Protein AF-A0A418NQ03-F1 (afdb_monomer_lite)

Organism: NCBI:txid2307003

pLDDT: mean 88.84, std 10.16, range [51.22, 96.38]

Structure (mmCIF, N/CA/C/O backbone):
data_AF-A0A418NQ03-F1
#
_entry.id   AF-A0A418NQ03-F1
#
loop_
_atom_site.group_PDB
_atom_site.id
_atom_site.type_symbol
_atom_site.label_atom_id
_atom_site.label_alt_id
_atom_site.label_comp_id
_atom_site.label_asym_id
_atom_site.label_entity_id
_atom_site.label_seq_id
_atom_site.pdbx_PDB_ins_code
_atom_site.Cartn_x
_atom_site.Cartn_y
_atom_site.Cartn_z
_atom_site.occupancy
_atom_site.B_iso_or_equiv
_atom_site.auth_seq_id
_atom_site.auth_comp_id
_atom_site.auth_asym_id
_atom_site.auth_atom_id
_atom_site.pdbx_PDB_model_num
ATOM 1 N N . MET A 1 1 ? -0.764 2.613 -4.598 1.00 82.19 1 MET A N 1
ATOM 2 C CA . MET A 1 1 ? 0.528 2.545 -3.881 1.00 82.19 1 MET A CA 1
ATOM 3 C C . MET A 1 1 ? 0.347 2.671 -2.378 1.00 82.19 1 MET A C 1
ATOM 5 O O . MET A 1 1 ? 0.764 1.759 -1.682 1.00 82.19 1 MET A O 1
ATOM 9 N N . LEU A 1 2 ? -0.316 3.724 -1.883 1.00 92.00 2 LEU A N 1
ATOM 10 C CA . LEU A 1 2 ? -0.564 3.897 -0.444 1.00 92.00 2 LEU A CA 1
ATOM 11 C C . LEU A 1 2 ? -1.343 2.725 0.179 1.00 92.00 2 LEU A C 1
ATOM 13 O O . LEU A 1 2 ? -0.934 2.197 1.204 1.00 92.00 2 LEU A O 1
ATOM 17 N N . ASP A 1 3 ? -2.378 2.237 -0.511 1.00 93.44 3 ASP A N 1
ATOM 18 C CA . ASP A 1 3 ? -3.148 1.052 -0.105 1.00 93.44 3 ASP A CA 1
ATOM 19 C C . ASP A 1 3 ? -2.258 -0.198 0.090 1.00 93.44 3 ASP A C 1
ATOM 21 O O . ASP A 1 3 ? -2.442 -0.957 1.040 1.00 93.44 3 ASP A O 1
ATOM 25 N N . LEU A 1 4 ? -1.252 -0.392 -0.777 1.00 93.50 4 LEU A N 1
ATOM 26 C CA . LEU A 1 4 ? -0.290 -1.492 -0.650 1.00 93.50 4 LEU A CA 1
ATOM 27 C C . LEU A 1 4 ? 0.651 -1.270 0.536 1.00 93.50 4 LEU A C 1
ATOM 29 O O . LEU A 1 4 ? 0.894 -2.205 1.289 1.00 93.50 4 LEU A O 1
ATOM 33 N N . ALA A 1 5 ? 1.162 -0.050 0.716 1.00 94.38 5 ALA A N 1
ATOM 34 C CA . ALA A 1 5 ? 2.032 0.279 1.840 1.00 94.38 5 ALA A CA 1
ATOM 35 C C . ALA A 1 5 ? 1.336 0.017 3.186 1.00 94.38 5 ALA A C 1
ATOM 37 O O . ALA A 1 5 ? 1.888 -0.665 4.045 1.00 94.38 5 ALA A O 1
ATOM 38 N N . ILE A 1 6 ? 0.089 0.471 3.331 1.00 94.12 6 ILE A N 1
ATOM 39 C CA . ILE A 1 6 ? -0.724 0.228 4.529 1.00 94.12 6 ILE A CA 1
ATOM 40 C C . ILE A 1 6 ? -0.972 -1.270 4.722 1.00 94.12 6 ILE A C 1
ATOM 42 O O . ILE A 1 6 ? -0.779 -1.782 5.821 1.00 94.12 6 ILE A O 1
ATOM 46 N N . SER A 1 7 ? -1.321 -1.996 3.656 1.00 94.31 7 SER A N 1
ATOM 47 C CA . SER A 1 7 ? -1.510 -3.451 3.731 1.00 94.31 7 SER A CA 1
ATOM 48 C C . SER A 1 7 ? -0.226 -4.160 4.190 1.00 94.31 7 SER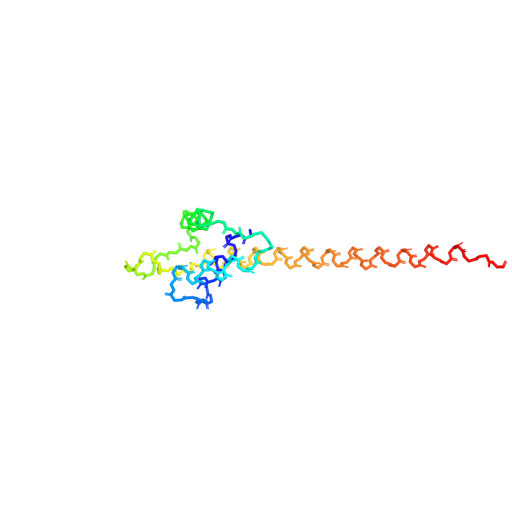 A C 1
ATOM 50 O O . SER A 1 7 ? -0.256 -4.982 5.097 1.00 94.31 7 SER A O 1
ATOM 52 N N . VAL A 1 8 ? 0.938 -3.808 3.641 1.00 92.38 8 VAL A N 1
ATOM 53 C CA . VAL A 1 8 ? 2.225 -4.387 4.066 1.00 92.38 8 VAL A CA 1
ATOM 54 C C . VAL A 1 8 ? 2.537 -4.053 5.527 1.00 92.38 8 VAL A C 1
ATOM 56 O O . VAL A 1 8 ? 3.017 -4.925 6.254 1.00 92.38 8 VAL A O 1
ATOM 59 N N . ALA A 1 9 ? 2.260 -2.824 5.966 1.00 93.19 9 ALA A N 1
ATOM 60 C CA . ALA A 1 9 ? 2.497 -2.401 7.341 1.00 93.19 9 ALA A CA 1
ATOM 61 C C . ALA A 1 9 ? 1.644 -3.188 8.347 1.00 93.19 9 ALA A C 1
ATOM 63 O O . ALA A 1 9 ? 2.184 -3.673 9.344 1.00 93.19 9 ALA A O 1
ATOM 64 N N . ILE A 1 10 ? 0.359 -3.385 8.037 1.00 92.12 10 ILE A N 1
ATOM 65 C CA . ILE A 1 10 ? -0.573 -4.183 8.842 1.00 92.12 10 ILE A CA 1
ATOM 66 C C . ILE A 1 10 ? -0.158 -5.659 8.831 1.00 92.12 10 ILE A C 1
ATOM 68 O O . ILE A 1 10 ? 0.072 -6.249 9.881 1.00 92.12 10 ILE A O 1
ATOM 72 N N . GLY A 1 11 ? 0.019 -6.259 7.650 1.00 90.38 11 GLY A N 1
ATOM 73 C CA . GLY A 1 11 ? 0.286 -7.696 7.522 1.00 90.38 11 GLY A CA 1
ATOM 74 C C . GLY A 1 11 ? 1.597 -8.140 8.173 1.00 90.38 11 GLY A C 1
ATOM 75 O O . GLY A 1 11 ? 1.705 -9.266 8.654 1.00 90.38 11 GLY A O 1
ATOM 76 N N . ARG A 1 12 ? 2.596 -7.252 8.233 1.00 89.69 12 ARG A N 1
ATOM 77 C CA . ARG A 1 12 ? 3.893 -7.529 8.870 1.00 89.69 12 ARG A CA 1
ATOM 78 C C . ARG A 1 12 ? 4.006 -6.987 10.295 1.00 89.69 12 ARG A C 1
ATOM 80 O O . ARG A 1 12 ? 5.089 -7.094 10.859 1.00 89.69 12 ARG A O 1
ATOM 87 N N . HIS A 1 13 ? 2.928 -6.430 10.856 1.00 87.19 13 HIS A N 1
ATOM 88 C CA . HIS A 1 13 ? 2.894 -5.865 12.209 1.00 87.19 13 HIS A CA 1
ATOM 89 C C . HIS A 1 13 ? 4.057 -4.888 12.452 1.00 87.19 13 HIS A C 1
ATOM 91 O O . HIS A 1 13 ? 4.810 -5.003 13.417 1.00 87.19 13 HIS A O 1
ATOM 97 N N . LEU A 1 14 ? 4.262 -3.952 11.518 1.00 85.62 14 LEU A N 1
ATOM 98 C CA . LEU A 1 14 ? 5.458 -3.101 11.510 1.00 85.62 14 LEU A CA 1
ATOM 99 C C . LEU A 1 14 ? 5.449 -1.993 12.567 1.00 85.62 14 LEU A C 1
ATOM 101 O O . LEU A 1 14 ? 6.465 -1.323 12.711 1.00 85.62 14 LEU A O 1
ATOM 105 N N . ALA A 1 15 ? 4.337 -1.764 13.257 1.00 86.12 15 ALA A N 1
ATOM 106 C CA . ALA A 1 15 ? 4.187 -0.692 14.231 1.00 86.12 15 ALA A CA 1
ATOM 107 C C . ALA A 1 15 ? 3.208 -1.100 15.336 1.00 86.12 15 ALA A C 1
ATOM 109 O O . ALA A 1 15 ? 2.286 -1.877 15.087 1.00 86.12 15 ALA A O 1
ATOM 110 N N . ALA A 1 16 ? 3.402 -0.553 16.535 1.00 84.94 16 ALA A N 1
ATOM 111 C CA . ALA A 1 16 ? 2.538 -0.780 17.693 1.00 84.94 16 ALA A CA 1
ATOM 112 C C . ALA A 1 16 ? 1.463 0.310 17.869 1.00 84.94 16 ALA A C 1
ATOM 114 O O . ALA A 1 16 ? 0.567 0.162 18.699 1.00 84.94 16 ALA A O 1
ATOM 115 N N . SER A 1 17 ? 1.549 1.413 17.118 1.00 88.25 17 SER A N 1
ATOM 116 C CA . SER A 1 17 ? 0.603 2.531 17.180 1.00 88.25 17 SER A CA 1
ATOM 117 C C . SER A 1 17 ? 0.338 3.159 15.811 1.00 88.25 17 SER A C 1
ATOM 119 O O . SER A 1 17 ? 1.090 2.950 14.854 1.00 88.25 17 SER A O 1
ATOM 121 N N . GLU A 1 18 ? -0.730 3.961 15.734 1.00 89.88 18 GLU A N 1
ATOM 122 C CA . GLU A 1 18 ? -1.094 4.699 14.519 1.00 89.88 18 GLU A CA 1
ATOM 123 C C . GLU A 1 18 ? 0.011 5.653 14.084 1.00 89.88 18 GLU A C 1
ATOM 125 O O . GLU A 1 18 ? 0.443 5.618 12.932 1.00 89.88 18 GLU A O 1
ATOM 130 N N . ASP A 1 19 ? 0.498 6.465 15.019 1.00 91.19 19 ASP A N 1
ATOM 131 C CA . ASP A 1 19 ? 1.513 7.475 14.741 1.00 91.19 19 ASP A CA 1
ATOM 132 C C . ASP A 1 19 ? 2.821 6.833 14.269 1.00 91.19 19 ASP A C 1
ATOM 134 O O . ASP A 1 19 ? 3.444 7.310 13.318 1.00 91.19 19 ASP A O 1
ATOM 138 N N . GLU A 1 20 ? 3.209 5.705 14.873 1.00 91.75 20 GLU A N 1
ATOM 139 C CA . GLU A 1 20 ? 4.384 4.954 14.439 1.00 91.75 20 GLU A CA 1
ATOM 140 C C . GLU A 1 20 ? 4.190 4.389 13.025 1.00 91.75 20 GLU A C 1
ATOM 142 O O . GLU A 1 20 ? 5.086 4.506 12.184 1.00 91.75 20 GLU A O 1
ATOM 147 N N . MET A 1 21 ? 3.022 3.808 12.725 1.00 92.00 21 MET A N 1
ATOM 148 C CA . MET A 1 21 ? 2.745 3.291 11.383 1.00 92.00 21 MET A CA 1
ATOM 149 C C . MET A 1 21 ? 2.764 4.413 10.344 1.00 92.00 21 MET A C 1
ATOM 151 O O . MET A 1 21 ? 3.344 4.249 9.272 1.00 92.00 21 MET A O 1
ATOM 155 N N . PHE A 1 22 ? 2.145 5.553 10.649 1.00 93.31 22 PHE A N 1
ATOM 156 C CA . PHE A 1 22 ? 2.056 6.686 9.733 1.00 93.31 22 PHE A CA 1
ATOM 157 C C . PHE A 1 22 ? 3.430 7.279 9.448 1.00 93.31 22 PHE A C 1
ATOM 159 O O . PHE A 1 22 ? 3.750 7.481 8.278 1.00 93.31 22 PHE A O 1
ATOM 166 N N . SER A 1 23 ? 4.261 7.461 10.478 1.00 92.94 23 SER A N 1
ATOM 167 C CA . SER A 1 23 ? 5.647 7.908 10.311 1.00 92.94 23 SER A CA 1
ATOM 168 C C . SER A 1 23 ? 6.430 6.958 9.402 1.00 92.94 23 SER A C 1
ATOM 170 O O . SER A 1 23 ? 7.037 7.395 8.429 1.00 92.94 23 SER A O 1
ATOM 172 N N . ARG A 1 24 ? 6.362 5.644 9.655 1.00 92.50 24 ARG A N 1
ATOM 173 C CA . ARG A 1 24 ? 7.073 4.646 8.838 1.00 92.50 24 ARG A CA 1
ATOM 174 C C . ARG A 1 24 ? 6.602 4.639 7.387 1.00 92.50 24 ARG A C 1
ATOM 176 O O . ARG A 1 24 ? 7.422 4.523 6.484 1.00 92.50 24 ARG A O 1
ATOM 183 N N . ILE A 1 25 ? 5.292 4.733 7.156 1.00 93.50 25 ILE A N 1
ATOM 184 C CA . ILE A 1 25 ? 4.736 4.748 5.800 1.00 93.50 25 ILE A CA 1
ATOM 185 C C . ILE A 1 25 ? 5.151 6.023 5.069 1.00 93.50 25 ILE A C 1
ATOM 187 O O . ILE A 1 25 ? 5.490 5.939 3.894 1.00 93.50 25 ILE A O 1
ATOM 191 N N . GLN A 1 26 ? 5.153 7.183 5.731 1.00 93.31 26 GLN A N 1
ATOM 192 C CA . GLN A 1 26 ? 5.594 8.446 5.132 1.00 93.31 26 GLN A CA 1
ATOM 193 C C . GLN A 1 26 ? 7.033 8.366 4.617 1.00 93.31 26 GLN A C 1
ATOM 195 O O . GLN A 1 26 ? 7.288 8.802 3.494 1.00 93.31 26 GLN A O 1
ATOM 200 N N . ASP A 1 27 ? 7.923 7.718 5.370 1.00 92.56 27 ASP A N 1
ATOM 201 C CA . ASP A 1 27 ? 9.331 7.532 5.000 1.00 92.56 27 ASP A CA 1
ATOM 202 C C . ASP A 1 27 ? 9.539 6.637 3.763 1.00 92.56 27 ASP A C 1
ATOM 204 O O . ASP A 1 27 ? 10.617 6.626 3.170 1.00 92.56 27 ASP A O 1
ATOM 208 N N . TRP A 1 28 ? 8.527 5.873 3.335 1.00 92.00 28 TRP A N 1
ATOM 209 C CA . TRP A 1 28 ? 8.629 5.019 2.144 1.00 92.00 28 TRP A CA 1
ATOM 210 C C . TRP A 1 28 ? 8.408 5.771 0.830 1.00 92.00 28 TRP A C 1
ATOM 212 O O . TRP A 1 28 ? 8.691 5.225 -0.241 1.00 92.00 28 TRP A O 1
ATOM 222 N N . PHE A 1 29 ? 7.882 6.996 0.878 1.00 90.56 29 PHE A N 1
ATOM 223 C CA . PHE A 1 29 ? 7.549 7.775 -0.310 1.00 90.56 29 PHE A CA 1
ATOM 224 C C . PHE A 1 29 ? 8.485 8.971 -0.468 1.00 90.56 29 PHE A C 1
ATOM 226 O O . PHE A 1 29 ? 8.759 9.698 0.477 1.00 90.56 29 PHE A O 1
ATOM 233 N N . LEU A 1 30 ? 8.909 9.234 -1.710 1.00 90.56 30 LEU A N 1
ATOM 234 C CA . LEU A 1 30 ? 9.675 10.443 -2.048 1.00 90.56 30 LEU A CA 1
ATOM 235 C C . LEU A 1 30 ? 8.892 11.732 -1.749 1.00 90.56 30 LEU A C 1
ATOM 237 O O . LEU A 1 30 ? 9.482 12.746 -1.395 1.00 90.56 30 LEU A O 1
ATOM 241 N N . CYS A 1 31 ? 7.567 11.685 -1.910 1.00 92.25 31 CYS A N 1
ATOM 242 C CA . CYS A 1 31 ? 6.647 12.723 -1.465 1.00 92.25 31 CYS A CA 1
ATOM 243 C C . CYS A 1 31 ? 5.811 12.141 -0.315 1.00 92.25 31 CYS A C 1
ATOM 245 O O . CYS A 1 31 ? 5.001 11.244 -0.581 1.00 92.25 31 CYS A O 1
ATOM 247 N N . PRO A 1 32 ? 6.017 12.584 0.939 1.00 92.44 32 PRO A N 1
ATOM 248 C CA . PRO A 1 32 ? 5.312 12.033 2.089 1.00 92.44 32 PRO A CA 1
ATOM 249 C C . PRO A 1 32 ? 3.796 12.196 1.964 1.00 92.44 32 PRO A C 1
ATOM 251 O O . PRO A 1 32 ? 3.301 13.286 1.678 1.00 92.44 32 PRO A O 1
ATOM 254 N N . ALA A 1 33 ? 3.053 11.119 2.222 1.00 92.94 33 ALA A N 1
ATOM 255 C CA . ALA A 1 33 ? 1.598 11.179 2.281 1.00 92.94 33 ALA A CA 1
ATOM 256 C C . ALA A 1 33 ? 1.146 11.955 3.525 1.00 92.94 33 ALA A C 1
ATOM 258 O O . ALA A 1 33 ? 1.607 11.709 4.643 1.00 92.94 33 ALA A O 1
ATOM 259 N N . SER A 1 34 ? 0.200 12.870 3.355 1.00 94.06 34 SER A N 1
ATOM 260 C CA . SER A 1 34 ? -0.431 13.561 4.472 1.00 94.06 34 SER A CA 1
ATOM 261 C C . SER A 1 34 ? -1.220 12.585 5.352 1.00 94.06 34 SER A C 1
ATOM 263 O O . SER A 1 34 ? -1.707 11.542 4.905 1.00 94.06 34 SER A O 1
ATOM 265 N N . ARG A 1 35 ? -1.420 12.951 6.622 1.00 93.00 35 ARG A N 1
ATOM 266 C CA . ARG A 1 35 ? -2.245 12.156 7.546 1.00 93.00 35 ARG A CA 1
ATOM 267 C C . ARG A 1 35 ? -3.668 11.947 7.017 1.00 93.00 35 ARG A C 1
ATOM 269 O O . ARG A 1 35 ? -4.225 10.866 7.171 1.00 93.00 35 ARG A O 1
ATOM 276 N N . ALA A 1 36 ? -4.239 12.955 6.356 1.00 94.62 36 ALA A N 1
ATOM 277 C CA . ALA A 1 36 ? -5.562 12.854 5.744 1.00 94.62 36 ALA A CA 1
ATOM 278 C C . ALA A 1 36 ? -5.607 11.788 4.635 1.00 94.62 36 ALA A C 1
ATOM 280 O O . ALA A 1 36 ? -6.560 11.015 4.568 1.00 94.62 36 ALA A O 1
ATOM 281 N N . GLU A 1 37 ? -4.567 11.695 3.803 1.00 95.38 37 GLU A N 1
ATOM 282 C CA . GLU A 1 37 ? -4.473 10.671 2.755 1.00 95.38 37 GLU A CA 1
ATOM 283 C C . GLU A 1 37 ? -4.322 9.261 3.331 1.00 95.38 37 GLU A C 1
ATOM 285 O O . GLU A 1 37 ? -4.937 8.327 2.813 1.00 95.38 37 GLU A O 1
ATOM 290 N N . LEU A 1 38 ? -3.551 9.109 4.414 1.00 94.50 38 LEU A N 1
ATOM 291 C CA . LEU A 1 38 ? -3.392 7.839 5.129 1.00 94.50 38 LEU A CA 1
ATOM 292 C C . LEU A 1 38 ? -4.717 7.364 5.731 1.00 94.50 38 LEU A C 1
ATOM 294 O O . LEU A 1 38 ? -5.128 6.227 5.497 1.00 94.50 38 LEU A O 1
ATOM 298 N N . VAL A 1 39 ? -5.431 8.249 6.432 1.00 94.12 39 VAL A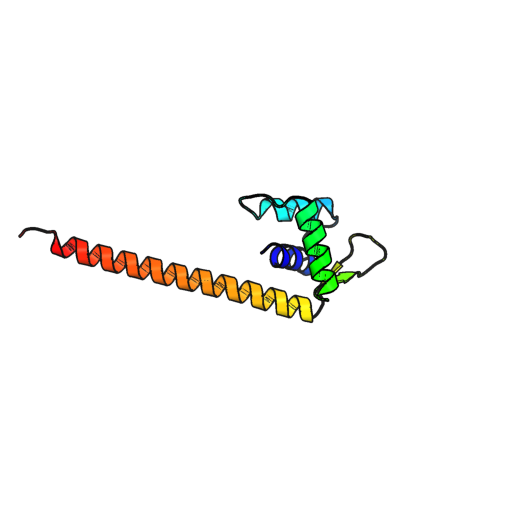 N 1
ATOM 299 C CA . VAL A 1 39 ? -6.753 7.947 7.004 1.00 94.12 39 VAL A CA 1
ATOM 300 C C . VAL A 1 39 ? -7.760 7.608 5.904 1.00 94.12 39 VAL A C 1
ATOM 302 O O . VAL A 1 39 ? -8.476 6.613 6.007 1.00 94.12 39 VAL A O 1
ATOM 305 N N . ALA A 1 40 ? -7.785 8.379 4.814 1.00 95.31 40 ALA A N 1
ATOM 306 C CA . ALA A 1 40 ? -8.655 8.095 3.677 1.00 95.31 40 ALA A CA 1
ATOM 307 C C . ALA A 1 40 ? -8.333 6.737 3.032 1.00 95.31 40 ALA A C 1
ATOM 309 O O . ALA A 1 40 ? -9.237 6.026 2.598 1.00 95.31 40 ALA A O 1
ATOM 310 N N . ALA A 1 41 ? -7.056 6.353 2.967 1.00 94.88 41 ALA A N 1
ATOM 311 C CA . ALA A 1 41 ? -6.644 5.055 2.445 1.00 94.88 41 ALA A CA 1
ATOM 312 C C . ALA A 1 41 ? -7.059 3.890 3.347 1.00 94.88 41 ALA A C 1
ATOM 314 O O . ALA A 1 41 ? -7.564 2.892 2.836 1.00 94.88 41 ALA A O 1
ATOM 315 N N . ILE A 1 42 ? -6.939 4.036 4.668 1.00 94.56 42 ILE A N 1
ATOM 316 C CA . ILE A 1 42 ? -7.479 3.064 5.629 1.00 94.56 42 ILE A CA 1
ATOM 317 C C . ILE A 1 42 ? -8.995 2.920 5.451 1.00 94.56 42 ILE A C 1
ATOM 319 O O . ILE A 1 42 ? -9.489 1.797 5.369 1.00 94.56 42 ILE A O 1
ATOM 323 N N . GLY A 1 43 ? -9.722 4.035 5.314 1.00 94.94 43 GLY A N 1
ATOM 324 C CA . GLY A 1 43 ? -11.164 4.029 5.045 1.00 94.94 43 GLY A CA 1
ATOM 325 C C . GLY A 1 43 ? -11.522 3.217 3.798 1.00 94.94 43 GLY A C 1
ATOM 326 O O . GLY A 1 43 ? -12.334 2.299 3.873 1.00 94.94 43 GLY A O 1
ATOM 327 N N . ARG A 1 44 ? -10.829 3.455 2.678 1.00 95.56 44 ARG A N 1
ATOM 328 C CA . ARG A 1 44 ? -11.027 2.674 1.444 1.00 95.56 44 ARG A CA 1
ATOM 329 C C . ARG A 1 44 ? -10.709 1.187 1.618 1.00 95.56 44 ARG A C 1
ATOM 331 O O . ARG A 1 44 ? -11.385 0.351 1.028 1.00 95.56 44 ARG A O 1
ATOM 338 N N . LEU A 1 45 ? -9.670 0.836 2.376 1.00 95.75 45 LEU A N 1
ATOM 339 C CA . LEU A 1 45 ? -9.310 -0.565 2.627 1.00 95.75 45 LEU A CA 1
ATOM 340 C C . LEU A 1 45 ? -10.370 -1.282 3.475 1.00 95.75 45 LEU A C 1
ATOM 342 O O . LEU A 1 45 ? -10.675 -2.442 3.195 1.00 95.75 45 LEU A O 1
ATOM 346 N N . LEU A 1 46 ? -10.955 -0.590 4.457 1.00 95.31 46 LEU A N 1
ATOM 347 C CA . LEU A 1 46 ? -12.088 -1.088 5.243 1.00 95.31 46 LEU A CA 1
ATOM 348 C C . LEU A 1 46 ? -13.332 -1.275 4.365 1.00 95.31 46 LEU A C 1
ATOM 350 O O . LEU A 1 46 ? -13.929 -2.346 4.376 1.00 95.31 46 LEU A O 1
ATOM 354 N N . GLU A 1 47 ? -13.689 -0.273 3.557 1.00 96.06 47 GLU A N 1
ATOM 355 C CA . GLU A 1 47 ? -14.840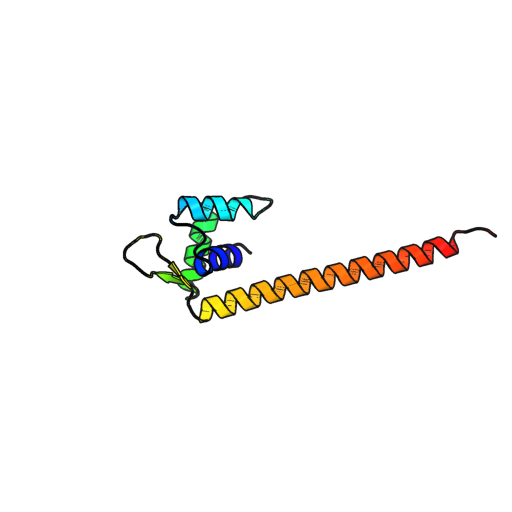 -0.330 2.639 1.00 96.06 47 GLU A CA 1
ATOM 356 C C . GLU A 1 47 ? -14.725 -1.473 1.622 1.00 96.06 47 GLU A C 1
ATOM 358 O O . GLU A 1 47 ? -15.717 -2.111 1.275 1.00 96.06 47 GLU A O 1
ATOM 363 N N . ARG A 1 48 ? -13.504 -1.767 1.159 1.00 94.88 48 ARG A N 1
ATOM 364 C CA . ARG A 1 48 ? -13.219 -2.881 0.239 1.00 94.88 48 ARG A CA 1
ATOM 365 C C . ARG A 1 48 ? -13.135 -4.240 0.936 1.00 94.88 48 ARG A C 1
ATOM 367 O O . ARG A 1 48 ? -12.960 -5.245 0.251 1.00 94.88 48 ARG A O 1
ATOM 374 N N . GLY A 1 49 ? -13.204 -4.282 2.266 1.00 95.69 49 GLY A N 1
ATOM 375 C CA . GLY A 1 49 ? -13.046 -5.503 3.056 1.00 95.69 49 GLY A CA 1
ATOM 376 C C . GLY A 1 49 ? -11.634 -6.093 3.019 1.00 95.69 49 GLY A C 1
ATOM 377 O O . GLY A 1 49 ? -11.469 -7.285 3.261 1.00 95.69 49 GLY A O 1
ATOM 378 N N . TRP A 1 50 ? -10.613 -5.300 2.681 1.00 96.38 50 TRP A N 1
ATOM 379 C CA . TRP A 1 50 ? -9.214 -5.754 2.639 1.00 96.38 50 TRP A CA 1
ATOM 380 C C . TRP A 1 50 ? -8.583 -5.818 4.029 1.00 96.38 50 TRP A C 1
ATOM 382 O O . TRP A 1 50 ? -7.675 -6.610 4.278 1.00 96.38 50 TRP A O 1
ATOM 392 N N . ILE A 1 51 ? -9.070 -4.983 4.939 1.00 95.25 51 ILE A N 1
ATOM 393 C CA . ILE A 1 51 ? -8.688 -5.006 6.346 1.00 95.25 51 ILE A CA 1
ATOM 394 C C . ILE A 1 51 ? -9.945 -5.036 7.209 1.00 95.25 51 ILE A C 1
ATOM 396 O O . ILE A 1 51 ? -10.992 -4.521 6.816 1.00 95.25 51 ILE A O 1
ATOM 400 N N . SER A 1 52 ? -9.832 -5.622 8.393 1.00 93.94 52 SER A N 1
ATOM 401 C CA . SER A 1 52 ? -10.866 -5.638 9.426 1.00 93.94 52 SER A CA 1
ATOM 402 C C . SER A 1 52 ? -10.292 -5.122 10.739 1.00 93.94 52 SER A C 1
ATOM 404 O O . SER A 1 52 ? -9.081 -5.168 10.952 1.00 93.94 52 SER A O 1
ATOM 406 N N . ARG A 1 53 ? -11.150 -4.637 11.638 1.00 91.25 53 ARG A N 1
ATOM 407 C CA . ARG A 1 53 ? -10.727 -4.320 13.007 1.00 91.25 53 ARG A CA 1
ATOM 408 C C . ARG A 1 53 ? -10.607 -5.611 13.813 1.00 91.25 53 ARG A C 1
ATOM 410 O O . ARG A 1 53 ? -11.516 -6.436 13.752 1.00 91.25 53 ARG A O 1
ATOM 417 N N . ALA A 1 54 ? -9.486 -5.792 14.502 1.00 82.50 54 ALA A N 1
ATOM 418 C CA . ALA A 1 54 ? -9.178 -6.995 15.274 1.00 82.50 54 ALA A CA 1
ATOM 419 C C . ALA A 1 54 ? -9.492 -6.854 16.773 1.00 82.50 54 ALA A C 1
ATOM 421 O O . ALA A 1 54 ? -9.675 -7.865 17.451 1.00 82.50 54 ALA A O 1
ATOM 422 N N . GLY A 1 55 ? -9.652 -5.622 17.264 1.00 78.25 55 GLY A N 1
ATOM 423 C CA . GLY A 1 55 ? -9.949 -5.339 18.663 1.00 78.25 55 GLY A CA 1
ATOM 424 C C . GLY A 1 55 ? -10.658 -4.002 18.877 1.00 78.25 55 GLY A C 1
ATOM 425 O O . GLY A 1 55 ? -11.048 -3.318 17.928 1.00 78.25 55 GLY A O 1
ATOM 426 N N . ASP A 1 56 ? -10.815 -3.636 20.150 1.00 72.94 56 ASP A N 1
ATOM 427 C CA . ASP A 1 56 ? -11.517 -2.415 20.583 1.00 72.94 56 ASP A CA 1
ATOM 428 C C . ASP A 1 56 ? -10.675 -1.139 20.427 1.00 72.94 56 ASP A C 1
ATOM 430 O O . ASP A 1 56 ? -11.190 -0.023 20.535 1.00 72.94 56 ASP A O 1
ATOM 434 N N . SER A 1 57 ? -9.374 -1.282 20.160 1.00 75.62 57 SER A N 1
ATOM 435 C CA . SER A 1 57 ? -8.517 -0.149 19.824 1.00 75.62 57 SER A CA 1
ATOM 436 C C . SER A 1 57 ? -8.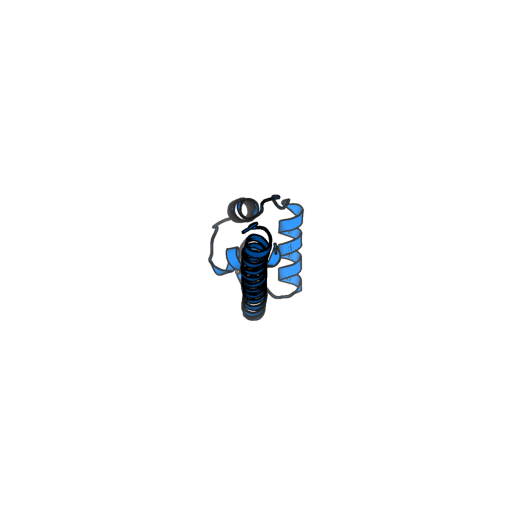929 0.435 18.472 1.00 75.62 57 SER A C 1
ATOM 438 O O . SER A 1 57 ? -9.159 -0.281 17.497 1.00 75.62 57 SER A O 1
ATOM 440 N N . ALA A 1 58 ? -8.956 1.768 18.389 1.00 71.62 58 ALA A N 1
ATOM 441 C CA . ALA A 1 58 ? -9.181 2.482 17.133 1.00 71.62 58 ALA A CA 1
ATOM 442 C C . ALA A 1 58 ? -8.143 2.121 16.051 1.00 71.62 58 ALA A C 1
ATOM 444 O O . ALA A 1 58 ? -8.417 2.285 14.861 1.00 71.62 58 ALA A O 1
ATOM 445 N N . PHE A 1 59 ? -6.985 1.608 16.476 1.00 78.94 59 PHE A N 1
ATOM 446 C CA . PHE A 1 59 ? -5.865 1.223 15.637 1.00 78.94 59 PHE A CA 1
ATOM 447 C C . PHE A 1 59 ? -5.434 -0.217 15.937 1.00 78.94 59 PHE A C 1
ATOM 449 O O . PHE A 1 59 ? -4.354 -0.477 16.458 1.00 78.94 59 PHE A O 1
ATOM 456 N N . ASP A 1 60 ? -6.327 -1.158 15.660 1.00 87.50 60 ASP A N 1
ATOM 457 C CA . ASP A 1 60 ? -6.027 -2.586 15.683 1.00 87.50 60 ASP A CA 1
ATOM 458 C C . ASP A 1 60 ? -6.652 -3.221 14.444 1.00 87.50 60 ASP A C 1
ATOM 460 O O . ASP A 1 60 ? -7.862 -3.461 14.381 1.00 87.50 60 ASP A O 1
ATOM 464 N N . PHE A 1 61 ? -5.834 -3.379 13.404 1.00 91.56 61 PHE A N 1
ATOM 465 C CA . PHE A 1 61 ? -6.261 -3.870 12.101 1.00 91.56 61 PHE A CA 1
ATOM 466 C C . PHE A 1 61 ? -5.614 -5.212 11.801 1.00 91.56 61 PHE A C 1
ATOM 468 O O . PHE A 1 61 ? -4.430 -5.419 12.046 1.00 91.56 61 PHE A O 1
ATOM 475 N N . CYS A 1 62 ? -6.383 -6.091 11.172 1.00 92.62 62 CYS A N 1
ATOM 476 C CA . CYS A 1 62 ? -5.889 -7.318 10.572 1.00 92.62 62 CYS A CA 1
ATOM 477 C C . CYS A 1 62 ? -6.198 -7.324 9.080 1.00 92.62 62 CYS A C 1
ATOM 479 O O . CYS A 1 62 ? -7.194 -6.759 8.623 1.00 92.62 62 CYS A O 1
ATOM 481 N N . LEU A 1 63 ? -5.325 -7.976 8.321 1.00 94.31 63 LEU A N 1
ATOM 482 C CA . LEU A 1 63 ? -5.559 -8.247 6.913 1.00 94.31 63 LEU A CA 1
ATOM 483 C C . LEU A 1 63 ? -6.544 -9.402 6.763 1.00 94.31 63 LEU A C 1
ATOM 485 O O . LEU A 1 63 ? -6.404 -10.428 7.424 1.00 94.31 63 LEU A O 1
ATOM 489 N N . THR A 1 64 ? -7.519 -9.233 5.877 1.00 96.25 64 THR A N 1
ATOM 490 C CA . THR A 1 64 ? -8.400 -10.326 5.459 1.00 96.25 64 THR A CA 1
ATOM 491 C C . THR A 1 64 ? -7.729 -11.140 4.353 1.00 96.25 64 THR A C 1
ATOM 493 O O . THR A 1 64 ? -6.794 -10.660 3.707 1.00 96.25 64 THR A O 1
ATOM 496 N N . ASP A 1 65 ? -8.248 -12.335 4.058 1.00 96.12 65 ASP A N 1
ATOM 497 C CA . ASP A 1 65 ? -7.792 -13.127 2.904 1.00 96.12 65 ASP A CA 1
ATOM 498 C C . ASP A 1 65 ? -7.917 -12.334 1.592 1.00 96.12 65 ASP A C 1
ATOM 500 O O . ASP A 1 65 ? -7.000 -12.306 0.773 1.00 96.12 65 ASP A O 1
ATOM 504 N N . ALA A 1 66 ? -9.015 -11.586 1.432 1.00 95.75 66 ALA A N 1
ATOM 505 C CA . ALA A 1 66 ? -9.228 -10.722 0.272 1.00 95.75 66 ALA A CA 1
ATOM 506 C C . ALA A 1 66 ? -8.190 -9.590 0.187 1.00 95.75 66 ALA A C 1
ATOM 508 O O . ALA A 1 66 ? -7.718 -9.248 -0.901 1.00 95.75 66 ALA A O 1
ATOM 509 N N . GLY A 1 67 ? -7.815 -9.010 1.328 1.00 95.38 67 GLY A N 1
ATOM 510 C CA . GLY A 1 67 ? -6.745 -8.022 1.385 1.00 95.38 67 GLY A CA 1
ATOM 511 C C . GLY A 1 67 ? -5.380 -8.619 1.064 1.00 95.38 67 GLY A C 1
ATOM 512 O O . GLY A 1 67 ? -4.582 -7.966 0.392 1.00 95.38 67 GLY A O 1
ATOM 513 N N . LEU A 1 68 ? -5.111 -9.852 1.503 1.00 95.19 68 LEU A N 1
ATOM 514 C CA . LEU A 1 68 ? -3.847 -10.540 1.251 1.00 95.19 68 LEU A CA 1
ATOM 515 C C . LEU A 1 68 ? -3.680 -10.828 -0.244 1.00 95.19 68 LEU A C 1
ATOM 517 O O . LEU A 1 68 ? -2.632 -10.517 -0.820 1.00 95.19 68 LEU A O 1
ATOM 521 N N . ASP A 1 69 ? -4.731 -11.327 -0.890 1.00 95.81 69 ASP A N 1
ATOM 522 C CA . ASP A 1 69 ? -4.768 -11.540 -2.338 1.00 95.81 69 ASP A CA 1
ATOM 523 C C . ASP A 1 69 ? -4.627 -10.221 -3.108 1.00 95.81 69 ASP A C 1
ATOM 525 O O . ASP A 1 69 ? -3.855 -10.122 -4.073 1.00 95.81 69 ASP A O 1
ATOM 529 N N . GLY A 1 70 ? -5.315 -9.170 -2.652 1.00 94.00 70 GLY A N 1
ATOM 530 C CA . GLY A 1 70 ? -5.222 -7.825 -3.215 1.00 94.00 70 GLY A CA 1
ATOM 531 C C . GLY A 1 70 ? -3.805 -7.251 -3.135 1.00 94.00 70 GLY A C 1
ATOM 532 O O . GLY A 1 70 ? -3.245 -6.807 -4.144 1.00 94.00 70 GLY A O 1
ATOM 533 N N . ALA A 1 71 ? -3.182 -7.308 -1.958 1.00 93.12 71 ALA A N 1
ATOM 534 C CA . ALA A 1 71 ? -1.820 -6.838 -1.726 1.00 93.12 71 ALA A CA 1
ATOM 535 C C . ALA A 1 71 ? -0.783 -7.651 -2.518 1.00 93.12 71 ALA A C 1
ATOM 537 O O . ALA A 1 71 ? 0.148 -7.078 -3.097 1.00 93.12 71 ALA A O 1
ATOM 538 N N . THR A 1 72 ? -0.966 -8.970 -2.614 1.00 93.50 72 THR A N 1
ATOM 539 C CA . THR A 1 72 ? -0.111 -9.860 -3.416 1.00 93.50 72 THR A CA 1
ATOM 540 C C . THR A 1 72 ? -0.216 -9.524 -4.901 1.00 93.50 72 THR A C 1
ATOM 542 O O . THR A 1 72 ? 0.801 -9.392 -5.588 1.00 93.50 72 THR A O 1
ATOM 545 N N . THR A 1 73 ? -1.432 -9.290 -5.394 1.00 94.50 73 THR A N 1
ATOM 546 C CA . THR A 1 73 ? -1.682 -8.887 -6.782 1.00 94.50 73 THR A CA 1
ATOM 547 C C . THR A 1 73 ? -1.023 -7.547 -7.106 1.00 94.50 73 THR A C 1
ATOM 549 O O . THR A 1 73 ? -0.331 -7.435 -8.124 1.00 94.50 73 THR A O 1
ATOM 552 N N . LEU A 1 74 ? -1.177 -6.544 -6.233 1.00 92.75 74 LEU A N 1
ATOM 553 C CA . LEU A 1 74 ? -0.543 -5.230 -6.390 1.00 92.75 74 LEU A CA 1
ATOM 554 C C . LEU A 1 74 ? 0.988 -5.334 -6.398 1.00 92.75 74 LEU A C 1
ATOM 556 O O . LEU A 1 74 ? 1.637 -4.782 -7.289 1.00 92.75 74 LEU A O 1
ATOM 560 N N . SER A 1 75 ? 1.557 -6.088 -5.455 1.00 91.69 75 SER A N 1
ATOM 561 C CA . SER A 1 75 ? 3.005 -6.315 -5.365 1.00 91.69 75 SER A CA 1
ATOM 562 C C . SER A 1 75 ? 3.544 -7.003 -6.620 1.00 91.69 75 SER A C 1
ATOM 564 O O . SER A 1 75 ? 4.528 -6.556 -7.209 1.00 91.69 75 SER A O 1
ATOM 566 N N . GLY A 1 76 ? 2.859 -8.046 -7.097 1.00 92.81 76 GLY A N 1
ATOM 567 C CA . GLY A 1 76 ? 3.213 -8.731 -8.339 1.00 92.81 76 GLY A CA 1
ATOM 568 C C . GLY A 1 76 ? 3.114 -7.818 -9.565 1.00 92.81 76 GLY A C 1
ATOM 569 O O . GLY A 1 76 ? 3.960 -7.886 -10.455 1.00 92.81 76 GLY A O 1
ATOM 570 N N . GLY A 1 77 ? 2.116 -6.930 -9.613 1.00 92.75 77 GLY A N 1
ATOM 571 C CA . GLY A 1 77 ? 1.999 -5.898 -10.647 1.00 92.75 77 GLY A CA 1
ATOM 572 C C . GLY A 1 77 ? 3.224 -4.983 -10.697 1.00 92.75 77 GLY A C 1
ATOM 573 O O . GLY A 1 77 ? 3.815 -4.808 -11.763 1.00 92.75 77 GLY A O 1
ATOM 574 N N . MET A 1 78 ? 3.653 -4.472 -9.539 1.00 92.62 78 MET A N 1
ATOM 575 C CA . MET A 1 78 ? 4.838 -3.617 -9.434 1.00 92.62 78 MET A CA 1
ATOM 576 C C . MET A 1 78 ? 6.122 -4.325 -9.868 1.00 92.62 78 MET A C 1
ATOM 578 O O . MET A 1 78 ? 6.890 -3.762 -10.645 1.00 92.62 78 MET A O 1
ATOM 582 N N . ILE A 1 79 ? 6.345 -5.560 -9.407 1.00 92.06 79 ILE A N 1
ATOM 583 C CA . ILE A 1 79 ? 7.537 -6.342 -9.769 1.00 92.06 79 ILE A CA 1
ATOM 584 C C . ILE A 1 79 ? 7.615 -6.510 -11.290 1.00 92.06 79 ILE A C 1
ATOM 586 O O . ILE A 1 79 ? 8.639 -6.193 -11.893 1.00 92.06 79 ILE A O 1
ATOM 590 N N . ARG A 1 80 ? 6.506 -6.893 -11.939 1.00 94.12 80 ARG A N 1
ATOM 591 C CA . ARG A 1 80 ? 6.460 -7.041 -13.404 1.00 94.12 80 ARG A CA 1
ATOM 592 C C . ARG A 1 80 ? 6.734 -5.728 -14.137 1.00 94.12 80 ARG A C 1
ATOM 594 O O . ARG A 1 80 ? 7.377 -5.743 -15.186 1.00 94.12 80 ARG A O 1
ATOM 601 N N . MET A 1 81 ? 6.254 -4.598 -13.615 1.00 94.06 81 MET A N 1
ATOM 602 C CA . MET A 1 81 ? 6.540 -3.284 -14.198 1.00 94.06 81 MET A CA 1
ATOM 603 C C . MET A 1 81 ? 8.028 -2.935 -14.106 1.00 94.06 81 MET A C 1
ATOM 605 O O . MET A 1 81 ? 8.608 -2.492 -15.097 1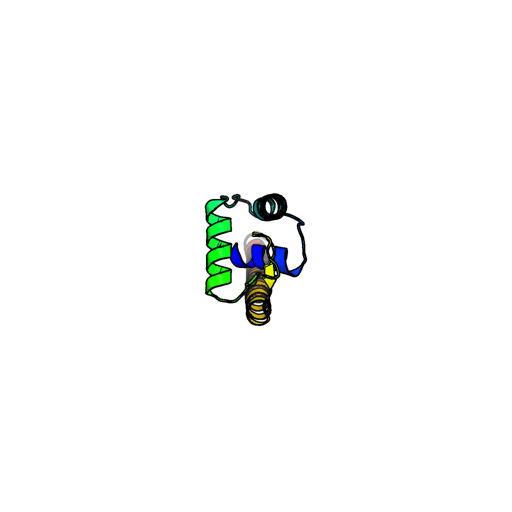.00 94.06 81 MET A O 1
ATOM 609 N N . ILE A 1 82 ? 8.655 -3.183 -12.953 1.00 92.62 82 ILE A N 1
ATOM 610 C CA . ILE A 1 82 ? 10.094 -2.966 -12.747 1.00 92.62 82 ILE A CA 1
ATOM 611 C C . ILE A 1 82 ? 10.907 -3.868 -13.680 1.00 92.62 82 ILE A C 1
ATOM 613 O O . ILE A 1 82 ? 11.815 -3.395 -14.366 1.00 92.62 82 ILE A O 1
ATOM 617 N N . ASP A 1 83 ? 10.552 -5.150 -13.766 1.00 93.12 83 ASP A N 1
ATOM 618 C CA . ASP A 1 83 ? 11.227 -6.109 -14.639 1.00 93.12 83 ASP A CA 1
ATOM 619 C C . ASP A 1 83 ? 11.138 -5.699 -16.114 1.00 93.12 83 ASP A C 1
ATOM 621 O O . ASP A 1 83 ? 12.141 -5.750 -16.834 1.00 93.12 83 ASP A O 1
ATOM 625 N N . ARG A 1 84 ? 9.965 -5.224 -16.555 1.00 92.25 84 ARG A N 1
ATOM 626 C CA . ARG A 1 84 ? 9.763 -4.721 -17.919 1.00 92.25 84 ARG A CA 1
ATOM 627 C C . ARG A 1 84 ? 10.576 -3.456 -18.185 1.00 92.25 84 ARG A C 1
ATOM 629 O O . ARG A 1 84 ? 11.259 -3.381 -19.205 1.00 92.25 84 ARG A O 1
ATOM 636 N N . GLY A 1 85 ? 10.558 -2.496 -17.258 1.00 92.88 85 GLY A N 1
ATOM 637 C CA . GLY A 1 85 ? 11.362 -1.274 -17.345 1.00 92.88 85 GLY A CA 1
ATOM 638 C C . GLY A 1 85 ? 12.856 -1.578 -17.465 1.00 92.88 85 GLY A C 1
ATOM 639 O O . GLY A 1 85 ? 13.534 -1.052 -18.346 1.00 92.88 85 GLY A O 1
ATOM 640 N N . ARG A 1 86 ? 13.360 -2.522 -16.662 1.00 92.81 86 ARG A N 1
ATOM 641 C CA . ARG A 1 86 ? 14.747 -2.998 -16.746 1.00 92.81 86 ARG A CA 1
ATOM 642 C C . ARG A 1 86 ? 15.068 -3.630 -18.104 1.00 92.81 86 ARG A C 1
ATOM 644 O O . ARG A 1 86 ? 16.161 -3.420 -18.624 1.00 92.81 86 ARG A O 1
ATOM 651 N N . GLY A 1 87 ? 14.141 -4.391 -18.686 1.00 92.12 87 GLY A N 1
ATOM 652 C CA . GLY A 1 87 ? 14.291 -4.950 -20.035 1.00 92.12 87 GLY A CA 1
ATOM 653 C C . GLY A 1 87 ? 14.419 -3.870 -21.115 1.00 92.12 87 GLY A C 1
ATOM 654 O O . GLY A 1 87 ? 15.303 -3.953 -21.972 1.00 92.12 87 GLY A O 1
ATOM 655 N N . HIS A 1 88 ? 13.599 -2.820 -21.033 1.00 93.06 88 HIS A N 1
ATOM 656 C CA . HIS A 1 88 ? 13.680 -1.677 -21.944 1.00 93.06 88 HIS A CA 1
ATOM 657 C C . HIS A 1 88 ? 15.011 -0.929 -21.818 1.00 93.06 88 HIS A C 1
ATOM 659 O O . HIS A 1 88 ? 15.637 -0.653 -22.837 1.00 93.06 88 HIS A O 1
ATOM 665 N N . LEU A 1 89 ? 15.491 -0.686 -20.594 1.00 91.75 89 LEU A N 1
ATOM 666 C CA . LEU A 1 89 ? 16.791 -0.042 -20.364 1.00 91.75 89 LEU A CA 1
ATOM 667 C C . LEU A 1 89 ? 17.953 -0.849 -20.955 1.00 91.75 89 LEU A C 1
ATOM 669 O O . LEU A 1 89 ? 18.806 -0.285 -21.635 1.00 91.75 89 LEU A O 1
ATOM 673 N N . LYS A 1 90 ? 17.967 -2.175 -20.757 1.00 90.62 90 LYS A N 1
ATOM 674 C CA . LYS A 1 90 ? 18.986 -3.054 -21.357 1.00 90.62 90 LYS A CA 1
ATOM 675 C C . LYS A 1 90 ? 18.972 -2.990 -22.884 1.00 90.62 90 LYS A C 1
ATOM 677 O O . LYS A 1 90 ? 20.030 -2.922 -23.498 1.00 90.62 90 LYS A O 1
ATOM 682 N N . THR A 1 91 ? 17.783 -3.002 -23.483 1.00 91.81 91 THR A N 1
ATOM 683 C CA . THR A 1 91 ? 17.628 -2.947 -24.944 1.00 91.81 91 THR A CA 1
ATOM 684 C C . THR A 1 91 ? 18.089 -1.601 -25.497 1.00 91.81 91 THR A C 1
ATOM 686 O O . THR A 1 91 ? 18.847 -1.570 -26.459 1.00 91.81 91 THR A O 1
ATOM 689 N N . ALA A 1 92 ? 17.697 -0.494 -24.860 1.00 89.75 92 ALA A N 1
ATOM 690 C CA . ALA A 1 92 ? 18.134 0.844 -25.250 1.00 89.75 92 ALA A CA 1
ATOM 691 C C . ALA A 1 92 ? 19.663 0.986 -25.181 1.00 89.75 92 ALA A C 1
ATOM 693 O O . ALA A 1 92 ? 20.270 1.520 -26.103 1.00 89.75 92 ALA A O 1
ATOM 694 N N . PHE A 1 93 ? 20.289 0.448 -24.131 1.00 90.00 93 PHE A N 1
ATOM 695 C CA . PHE A 1 93 ? 21.743 0.463 -23.991 1.00 90.00 93 PHE A CA 1
ATOM 696 C C . PHE A 1 93 ? 22.450 -0.372 -25.073 1.00 90.00 93 PHE A C 1
ATOM 698 O O . PHE A 1 93 ? 23.457 0.064 -25.620 1.00 90.00 93 PHE A O 1
ATOM 705 N N . LEU A 1 94 ? 21.912 -1.548 -25.427 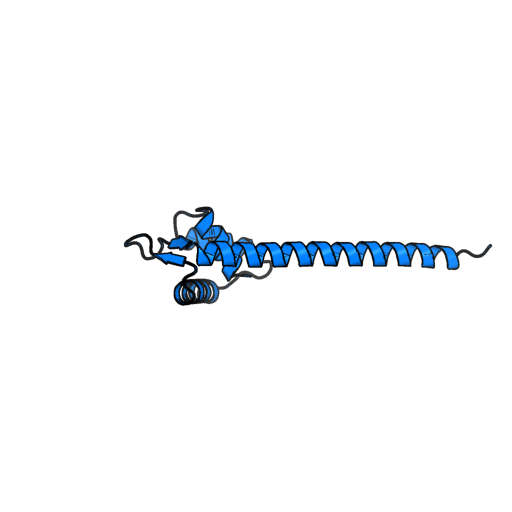1.00 90.00 94 LEU A N 1
ATOM 706 C CA . LEU A 1 94 ? 22.435 -2.360 -26.535 1.00 90.00 94 LEU A CA 1
ATOM 707 C C . LEU A 1 94 ? 22.374 -1.615 -27.874 1.00 90.00 94 LEU A C 1
ATOM 709 O O . LEU A 1 94 ? 23.353 -1.629 -28.611 1.00 90.00 94 LEU A O 1
ATOM 713 N N . LEU A 1 95 ? 21.256 -0.945 -28.170 1.00 89.94 95 LEU A N 1
ATOM 714 C CA . LEU A 1 95 ? 21.103 -0.167 -29.403 1.00 89.94 95 LEU A CA 1
ATOM 715 C C . LEU A 1 95 ? 22.078 1.016 -29.456 1.00 89.94 95 LEU A C 1
ATOM 717 O O . LEU A 1 95 ? 22.743 1.200 -30.466 1.00 89.94 95 LEU A O 1
ATOM 721 N N . GLN A 1 96 ? 22.254 1.744 -28.348 1.00 87.69 96 GLN A N 1
ATOM 722 C CA . GLN A 1 96 ? 23.251 2.820 -28.265 1.00 87.69 96 GLN A CA 1
ATOM 723 C C . GLN A 1 96 ? 24.682 2.328 -28.523 1.00 87.69 96 GLN A C 1
ATOM 725 O O . GLN A 1 96 ? 25.472 3.047 -29.125 1.00 87.69 96 GLN A O 1
ATOM 730 N N . MET A 1 97 ? 25.036 1.117 -28.078 1.00 82.88 97 MET A N 1
ATOM 731 C CA . MET A 1 97 ? 26.355 0.535 -28.361 1.00 82.88 97 MET A CA 1
ATOM 732 C C . MET A 1 97 ? 26.540 0.160 -29.834 1.00 82.88 97 MET A C 1
ATOM 734 O O . MET A 1 97 ? 27.648 0.301 -30.340 1.00 82.88 97 MET A O 1
ATOM 738 N N . LEU A 1 98 ? 25.483 -0.286 -30.517 1.00 80.62 98 LEU A N 1
ATOM 739 C CA . LEU A 1 98 ? 25.533 -0.560 -31.957 1.00 80.62 98 LEU A CA 1
ATOM 740 C C . LEU A 1 98 ? 25.678 0.739 -32.763 1.00 80.62 98 LEU A C 1
ATOM 742 O O . LEU A 1 98 ? 26.530 0.809 -33.645 1.00 80.62 98 LEU A O 1
ATOM 746 N N . ASP A 1 99 ? 24.935 1.789 -32.398 1.00 70.50 99 ASP A N 1
ATOM 747 C CA . ASP A 1 99 ? 25.053 3.115 -33.026 1.00 70.50 99 ASP A CA 1
ATOM 748 C C . ASP A 1 99 ? 26.454 3.731 -32.823 1.00 70.50 99 ASP A C 1
ATOM 750 O O . ASP A 1 99 ? 26.961 4.454 -33.681 1.00 70.50 99 ASP A O 1
ATOM 754 N N . LEU A 1 100 ? 27.124 3.428 -31.703 1.00 59.94 100 LEU A N 1
ATOM 755 C CA . LEU A 1 100 ? 28.498 3.874 -31.432 1.00 59.94 100 LEU A CA 1
ATOM 756 C C . LEU A 1 100 ? 29.546 3.245 -32.367 1.00 59.94 100 LEU A C 1
ATOM 758 O O . LEU A 1 100 ? 30.625 3.824 -32.529 1.00 59.94 100 LEU A O 1
ATOM 762 N N . ASP A 1 101 ? 29.258 2.093 -32.974 1.00 57.88 101 ASP A N 1
ATOM 763 C CA . ASP A 1 101 ? 30.167 1.436 -33.918 1.00 57.88 101 ASP A CA 1
ATOM 764 C C . ASP A 1 101 ? 29.963 1.899 -35.374 1.00 57.88 101 ASP A C 1
ATOM 766 O O . ASP A 1 101 ? 30.906 1.810 -36.158 1.00 57.88 101 ASP A O 1
ATOM 770 N N . GLU A 1 102 ? 28.818 2.498 -35.730 1.00 57.66 102 GLU A N 1
ATOM 771 C CA . GLU A 1 102 ? 28.625 3.141 -37.047 1.00 57.66 102 GLU A CA 1
ATOM 772 C C . GLU A 1 102 ? 29.330 4.511 -37.164 1.00 57.66 102 GLU A C 1
ATOM 774 O O . GLU A 1 102 ? 29.572 4.999 -38.268 1.00 57.66 102 GLU A O 1
ATOM 779 N N . GLY A 1 103 ? 29.706 5.131 -36.038 1.00 54.50 103 GLY A N 1
ATOM 780 C CA . GLY A 1 103 ? 30.358 6.448 -35.986 1.00 54.50 103 GLY A CA 1
ATOM 781 C C . GLY A 1 103 ? 31.893 6.441 -35.967 1.00 54.50 103 GLY A C 1
ATOM 782 O O . GLY A 1 103 ? 32.505 7.510 -35.897 1.00 54.50 103 GLY A O 1
ATOM 783 N N . LYS A 1 104 ? 32.545 5.271 -36.000 1.00 53.62 104 LYS A N 1
ATOM 784 C CA . LYS A 1 104 ? 34.013 5.183 -36.052 1.00 53.62 104 LYS A CA 1
ATOM 785 C C . LYS A 1 104 ? 34.478 5.246 -37.505 1.00 53.62 104 LYS A C 1
ATOM 787 O O . LYS A 1 104 ? 34.423 4.253 -38.222 1.00 53.62 104 LYS A O 1
ATOM 792 N N . CYS A 1 105 ? 34.954 6.417 -37.929 1.00 56.53 105 CYS A N 1
ATOM 793 C CA . CYS A 1 105 ? 35.694 6.557 -39.183 1.00 56.53 105 CYS A CA 1
ATOM 794 C C . CYS A 1 105 ? 36.887 5.583 -39.201 1.00 56.53 105 CYS A C 1
ATOM 796 O O . CYS A 1 105 ? 37.709 5.610 -38.281 1.00 56.53 105 CYS A O 1
ATOM 798 N N . SER A 1 106 ? 36.961 4.744 -40.239 1.00 51.22 106 SER A N 1
ATOM 799 C CA . SER A 1 106 ? 38.148 3.966 -40.627 1.00 51.22 106 SER A CA 1
ATOM 800 C C . SER A 1 106 ? 39.249 4.855 -41.189 1.00 51.22 106 SER A C 1
ATOM 802 O O . SER A 1 106 ? 38.881 5.743 -41.995 1.00 51.22 106 SER A O 1
#

Radius of gyration: 20.64 Å; chains: 1; bounding box: 53×27×61 Å

Sequence (106 aa):
MLDLAISVAIGRHLAASEDEMFSRIQDWFLCPASRAELVAAIGRLLERGWISRAGDSAFDFCLTDAGLDGATTLSGGMIRMIDRGRGHLKTAFLLQMLDLDEGKCS

Foldseek 3Di:
DLLLLLLVCQAVVVDPDPVRSQVVSQVVDPHGDDPVRNVVSVVVCVVVVQWDAPDPDPPRIHGDPVVVVVSVVVVVVVVVVVVVVVVVVVVVVVVVVVVVVVPDDD

Secondary structure (DSSP, 8-state):
-HHHHHHHHHHTT--SSHHHHHHHHHTTSSSPPPHHHHHHHHHHHHHTTSEEE-SSSTT-EEE-HHHHHHHHHHHHHHHHHHHHHHHHHHHHHHHHHHHHHHT---